Protein AF-W2LGU7-F1 (afdb_monomer_lite)

pLDDT: mean 90.45, std 9.2, range [44.78, 97.31]

Sequence (101 aa):
MDKLLQLVDFYRPAPSYKAVAIDATYGHAVFYTPPYHPTFQSIGLIWGTVKNRIAMAPAKNGKDVAAKVVEELEECSEDWMKVYRHVQERRTRWLGHRSLE

Foldseek 3Di:
DDPVVVVCVVPPPDDDDPVQVVCVVVVHHDDDDDPPPCLLPLVSVLVVQLVVVCVVVPAPDPVRVVVSSVVSSVVCVVVSVVSNVVSVVVVVVVVVVVVVD

Radius of gyration: 19.48 Å; chains: 1; bounding box: 50×31×40 Å

InterPro domains:
  IPR036397 Ribonuclease H superfamily [G3DSA:3.30.420.10] (13-98)

Secondary structure (DSSP, 8-state):
--HHHHHHHHHPPPP--HHHHHHHHTT----PPPTT-GGG-HHHHHHHHHHHHHHHS--SSHHHHHHHHHHHHHHTTTHHHHHHHHHHHHHHHHHHHHTT-

Organism: Phytophthora nicotianae (NCBI:txid4792)

Structure (mmCIF, N/CA/C/O backbone):
data_AF-W2LGU7-F1
#
_entry.id   AF-W2LGU7-F1
#
loop_
_atom_site.group_PDB
_atom_site.id
_atom_site.type_symbol
_atom_site.label_atom_id
_atom_site.label_alt_id
_atom_site.label_comp_id
_atom_site.label_asym_id
_atom_site.label_entity_id
_atom_site.label_seq_id
_atom_site.pdbx_PDB_ins_code
_atom_site.Cartn_x
_atom_site.Cartn_y
_atom_site.Cartn_z
_atom_site.occupancy
_atom_site.B_iso_or_equiv
_atom_site.auth_seq_id
_atom_site.auth_comp_id
_atom_site.auth_asym_id
_atom_site.auth_atom_id
_atom_site.pdbx_PDB_model_num
ATOM 1 N N . MET A 1 1 ? 34.808 0.264 -10.113 1.00 59.59 1 MET A N 1
ATOM 2 C CA . MET A 1 1 ? 33.803 -0.819 -10.168 1.00 59.59 1 MET A CA 1
ATOM 3 C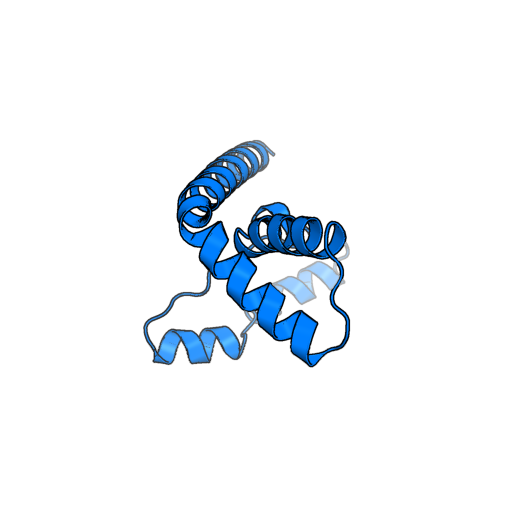 C . MET A 1 1 ? 34.540 -2.131 -10.407 1.00 59.59 1 MET A C 1
ATOM 5 O O . MET A 1 1 ? 35.318 -2.184 -11.352 1.00 59.59 1 MET A O 1
ATOM 9 N N . ASP A 1 2 ? 34.372 -3.130 -9.540 1.00 86.31 2 ASP A N 1
ATOM 10 C CA . ASP A 1 2 ? 35.069 -4.428 -9.610 1.00 86.31 2 ASP A CA 1
ATOM 11 C C . ASP A 1 2 ? 34.817 -5.133 -10.962 1.00 86.31 2 ASP A C 1
ATOM 13 O O . ASP A 1 2 ? 33.695 -5.129 -11.474 1.00 86.31 2 ASP A O 1
ATOM 17 N N . LYS A 1 3 ? 35.860 -5.719 -11.560 1.00 91.50 3 LYS A N 1
ATOM 18 C CA . LYS A 1 3 ? 35.802 -6.422 -12.853 1.00 91.50 3 LYS A CA 1
ATOM 19 C C . LYS A 1 3 ? 34.881 -7.647 -12.787 1.00 91.50 3 LYS A C 1
ATOM 21 O O . LYS A 1 3 ? 34.240 -7.983 -13.781 1.00 91.50 3 LYS A O 1
ATOM 26 N N . LEU A 1 4 ? 34.764 -8.266 -11.610 1.00 91.06 4 LEU A N 1
ATOM 27 C CA . LEU A 1 4 ? 33.836 -9.367 -11.361 1.00 91.06 4 LEU A CA 1
ATOM 28 C C . LEU A 1 4 ? 32.374 -8.906 -11.433 1.00 91.06 4 LEU A C 1
ATOM 30 O O . LEU A 1 4 ? 31.565 -9.561 -12.083 1.00 91.06 4 LEU A O 1
ATOM 34 N N . LEU A 1 5 ? 32.038 -7.760 -10.828 1.00 90.94 5 LEU A N 1
ATOM 35 C CA . LEU A 1 5 ? 30.671 -7.221 -10.851 1.00 90.94 5 LEU A CA 1
ATOM 36 C C . LEU A 1 5 ? 30.207 -6.886 -12.272 1.00 90.94 5 LEU A C 1
ATOM 38 O O . LEU A 1 5 ? 29.064 -7.164 -12.616 1.00 90.94 5 LEU A O 1
ATOM 42 N N . GLN A 1 6 ? 31.100 -6.359 -13.113 1.00 92.38 6 GLN A N 1
ATOM 43 C CA . GLN A 1 6 ? 30.787 -6.060 -14.515 1.00 92.38 6 GLN A CA 1
ATOM 44 C C . GLN A 1 6 ? 30.472 -7.327 -15.320 1.00 92.38 6 GLN A C 1
ATOM 46 O O . GLN A 1 6 ? 29.521 -7.342 -16.095 1.00 92.38 6 GLN A O 1
ATOM 51 N N . LEU A 1 7 ? 31.242 -8.402 -15.116 1.00 93.44 7 LEU A N 1
ATOM 52 C CA . LEU A 1 7 ? 30.975 -9.693 -15.755 1.00 93.44 7 LEU A CA 1
ATOM 53 C C . LEU A 1 7 ? 29.661 -10.300 -15.256 1.00 93.44 7 LEU A C 1
ATOM 55 O O . LEU A 1 7 ? 28.873 -10.792 -16.059 1.00 93.44 7 LEU A O 1
ATOM 59 N N . VAL A 1 8 ? 29.402 -10.236 -13.947 1.00 92.06 8 VAL A N 1
ATOM 60 C CA . VAL A 1 8 ? 28.140 -10.711 -13.370 1.00 92.06 8 VAL A CA 1
ATOM 61 C C . VAL A 1 8 ? 26.958 -9.956 -13.967 1.00 92.06 8 VAL A C 1
ATOM 63 O O . VAL A 1 8 ? 26.011 -10.603 -14.394 1.00 92.06 8 VAL A O 1
ATOM 66 N N . ASP A 1 9 ? 26.999 -8.625 -14.034 1.00 88.94 9 ASP A N 1
ATOM 67 C CA . ASP A 1 9 ? 25.907 -7.841 -14.620 1.00 88.94 9 ASP A CA 1
ATOM 68 C C . ASP A 1 9 ? 25.737 -8.110 -16.123 1.00 88.94 9 ASP A C 1
ATOM 70 O O . ASP A 1 9 ? 24.604 -8.169 -16.592 1.00 88.94 9 ASP A O 1
ATOM 74 N N . PHE A 1 10 ? 26.827 -8.338 -16.867 1.00 91.44 10 PHE A N 1
ATOM 75 C CA . PHE A 1 10 ? 26.767 -8.652 -18.299 1.00 91.44 10 PHE A CA 1
ATOM 76 C C . PHE A 1 10 ? 26.109 -10.009 -18.588 1.00 91.44 10 PHE A C 1
ATOM 78 O O . PHE A 1 10 ? 25.315 -10.128 -19.517 1.00 91.44 10 PHE A O 1
ATOM 85 N N . TYR A 1 11 ? 26.433 -11.038 -17.799 1.00 93.88 11 TYR A N 1
ATOM 86 C CA . TYR A 1 11 ? 25.896 -12.391 -17.990 1.00 93.88 11 TYR A CA 1
ATOM 87 C C . TYR A 1 11 ? 24.605 -12.659 -17.210 1.00 93.88 11 TYR A C 1
ATOM 89 O O . TYR A 1 11 ? 23.977 -13.701 -17.410 1.00 93.88 11 TYR A O 1
ATOM 97 N N . ARG A 1 12 ? 24.195 -11.757 -16.310 1.00 91.06 12 ARG A N 1
ATOM 98 C CA . ARG A 1 12 ? 22.968 -11.919 -15.532 1.00 91.06 12 ARG A CA 1
ATOM 99 C C . ARG A 1 12 ? 21.763 -11.874 -16.482 1.00 91.06 12 ARG A C 1
ATOM 101 O O . ARG A 1 12 ? 21.555 -10.861 -17.147 1.00 91.06 12 ARG A O 1
ATOM 108 N N . PRO A 1 13 ? 20.923 -12.924 -16.521 1.00 90.50 13 PRO A N 1
ATOM 109 C CA . PRO A 1 13 ? 19.684 -12.872 -17.282 1.00 90.50 13 PRO A CA 1
ATOM 110 C C . PRO A 1 13 ? 18.754 -11.803 -16.705 1.00 90.50 13 PRO A C 1
ATOM 112 O O . PRO A 1 13 ? 18.785 -11.519 -15.504 1.00 90.50 13 PRO A O 1
ATOM 115 N N . ALA A 1 14 ? 17.888 -11.239 -17.549 1.00 85.69 14 ALA A N 1
ATOM 116 C CA . ALA A 1 14 ? 16.864 -10.318 -17.075 1.00 85.69 14 ALA A CA 1
ATOM 117 C C . ALA A 1 14 ? 16.053 -10.979 -15.941 1.00 85.69 14 ALA A C 1
ATOM 119 O O . ALA A 1 14 ? 15.681 -12.154 -16.055 1.00 85.69 14 ALA A O 1
ATOM 120 N N . PRO A 1 15 ? 15.798 -10.265 -14.832 1.00 86.12 15 PRO A N 1
ATOM 121 C CA . PRO A 1 15 ? 15.073 -10.841 -13.713 1.00 86.12 15 PRO A CA 1
ATOM 122 C C . PRO A 1 15 ? 13.666 -11.251 -14.159 1.00 86.12 15 PRO A C 1
ATOM 124 O O . PRO A 1 15 ? 12.951 -10.477 -14.795 1.00 86.12 15 PRO A O 1
ATOM 127 N N . SER A 1 16 ? 13.268 -12.474 -13.810 1.00 88.31 16 SER A N 1
ATOM 128 C CA . SER A 1 16 ? 11.916 -12.982 -14.042 1.00 88.31 16 SER A CA 1
ATOM 129 C C . SER A 1 16 ? 11.205 -13.176 -12.706 1.00 88.31 16 SER A C 1
ATOM 131 O O . SER A 1 16 ? 11.716 -13.823 -11.792 1.00 88.31 16 SER A O 1
ATOM 133 N N . TYR A 1 17 ? 10.013 -12.593 -12.580 1.00 90.62 17 TYR A N 1
ATOM 134 C CA . TYR A 1 17 ? 9.206 -12.678 -11.366 1.00 90.62 17 TYR A CA 1
ATOM 135 C C . TYR A 1 17 ? 7.90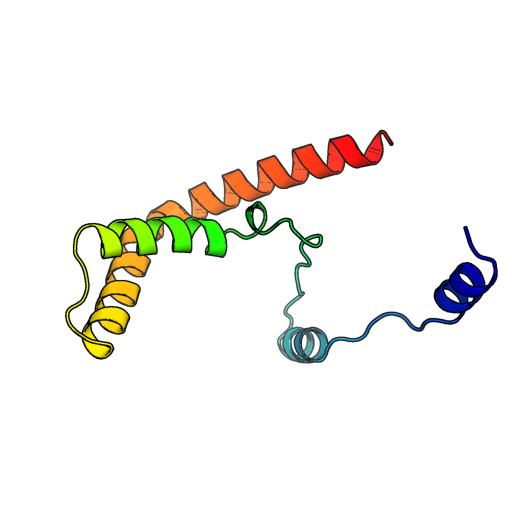5 -13.413 -11.666 1.00 90.62 17 TYR A C 1
ATOM 137 O O . TYR A 1 17 ? 7.163 -13.035 -12.571 1.00 90.62 17 TYR A O 1
ATOM 145 N N . LYS A 1 18 ? 7.595 -14.443 -10.870 1.00 93.69 18 LYS A N 1
ATOM 146 C CA . LYS A 1 18 ? 6.373 -15.245 -11.047 1.00 93.69 18 LYS A CA 1
ATOM 147 C C . LYS A 1 18 ? 5.097 -14.404 -10.994 1.00 93.69 18 LYS A C 1
ATOM 149 O O . LYS A 1 18 ? 4.202 -14.646 -11.790 1.00 93.69 18 LYS A O 1
ATOM 154 N N . ALA A 1 19 ? 5.037 -13.409 -10.107 1.00 91.31 19 ALA A N 1
ATOM 155 C CA . ALA A 1 19 ? 3.889 -12.506 -10.008 1.00 91.31 19 ALA A CA 1
ATOM 156 C C . ALA A 1 19 ? 3.618 -11.778 -11.334 1.00 91.31 19 ALA A C 1
ATOM 158 O O . ALA A 1 19 ? 2.486 -11.730 -11.785 1.00 91.31 19 ALA A O 1
ATOM 159 N N . VAL A 1 20 ? 4.672 -11.323 -12.018 1.00 93.94 20 VAL A N 1
ATOM 160 C CA . VAL A 1 20 ? 4.564 -10.625 -13.309 1.00 93.94 20 VAL A CA 1
ATOM 161 C C . VAL A 1 20 ? 4.081 -11.566 -14.403 1.00 93.94 20 VAL A C 1
ATOM 163 O O . VAL A 1 20 ? 3.251 -11.182 -15.218 1.00 93.94 20 VAL A O 1
ATOM 166 N N . ALA A 1 21 ? 4.577 -12.807 -14.409 1.00 94.19 21 ALA A N 1
ATOM 167 C CA . ALA A 1 21 ? 4.112 -13.819 -15.348 1.00 94.19 21 ALA A CA 1
ATOM 168 C C . ALA A 1 21 ? 2.622 -14.136 -15.138 1.00 94.19 21 ALA A C 1
ATOM 170 O O . ALA A 1 21 ? 1.886 -14.229 -16.112 1.00 94.19 21 ALA A O 1
ATOM 171 N N . ILE A 1 22 ? 2.179 -14.257 -13.881 1.00 95.69 22 ILE A N 1
ATOM 172 C CA . ILE A 1 22 ? 0.772 -14.486 -13.528 1.00 95.69 22 ILE A CA 1
ATOM 173 C C . ILE A 1 22 ? -0.089 -13.290 -13.942 1.00 95.69 22 ILE A C 1
ATOM 175 O O . ILE A 1 22 ? -1.061 -13.487 -14.663 1.00 95.69 22 ILE A O 1
ATOM 179 N N . ASP A 1 23 ? 0.279 -12.065 -13.566 1.00 95.00 23 ASP A N 1
ATOM 180 C CA . ASP A 1 23 ? -0.481 -10.854 -13.906 1.00 95.00 23 ASP A CA 1
ATOM 181 C C . ASP A 1 23 ? -0.630 -10.690 -15.425 1.00 95.00 23 ASP A C 1
ATOM 183 O O . ASP A 1 23 ? -1.718 -10.383 -15.920 1.00 95.00 23 ASP A O 1
ATOM 187 N N . ALA A 1 24 ? 0.423 -11.008 -16.184 1.00 95.25 24 ALA A N 1
ATOM 188 C CA . ALA A 1 24 ? 0.382 -10.998 -17.642 1.00 95.25 24 ALA A CA 1
ATOM 189 C C . ALA A 1 24 ? -0.640 -11.994 -18.225 1.00 95.25 24 ALA A C 1
ATOM 191 O O . ALA A 1 24 ? -1.256 -11.684 -19.244 1.00 95.25 24 ALA A O 1
ATOM 192 N N . THR A 1 25 ? -0.885 -13.148 -17.582 1.00 97.31 25 THR A N 1
ATOM 193 C CA . THR A 1 25 ? -1.928 -14.097 -18.038 1.00 97.31 25 THR A CA 1
ATOM 194 C C . THR A 1 25 ? -3.344 -13.526 -17.947 1.00 97.31 25 THR A C 1
ATOM 196 O O . THR A 1 25 ? -4.219 -13.963 -18.691 1.00 97.31 25 THR A O 1
ATOM 199 N N . TYR A 1 26 ? -3.556 -12.517 -17.098 1.00 96.75 26 TYR A N 1
ATOM 200 C CA . TYR A 1 26 ? -4.824 -11.798 -16.952 1.00 96.75 26 TYR A CA 1
ATOM 201 C C . TYR A 1 26 ? -4.842 -10.458 -17.709 1.00 96.75 26 TYR A C 1
ATOM 203 O O . TYR A 1 26 ? -5.777 -9.676 -17.558 1.00 96.75 26 TYR A O 1
ATOM 211 N N . GLY A 1 27 ? -3.825 -10.167 -18.530 1.00 96.31 27 GLY A N 1
ATOM 212 C CA . GLY A 1 27 ? -3.727 -8.905 -19.270 1.00 96.31 27 GLY A CA 1
ATOM 213 C C . GLY A 1 27 ? -3.324 -7.704 -18.407 1.00 96.31 27 GLY A C 1
ATOM 214 O O . GLY A 1 27 ? -3.521 -6.559 -18.816 1.00 96.31 27 GLY A O 1
ATOM 215 N N . HIS A 1 28 ? -2.761 -7.939 -17.220 1.00 95.94 28 HIS A N 1
ATOM 216 C CA . HIS A 1 28 ? -2.263 -6.887 -16.342 1.00 95.94 28 HIS A CA 1
ATOM 217 C C . HIS A 1 28 ? -0.762 -6.652 -16.537 1.00 95.94 28 HIS A C 1
ATOM 219 O O . HIS A 1 28 ? 0.017 -7.573 -16.781 1.00 95.94 28 HIS A O 1
ATOM 225 N N . ALA A 1 29 ? -0.351 -5.391 -16.397 1.00 92.25 29 ALA A N 1
ATOM 226 C CA . ALA A 1 29 ? 1.051 -4.998 -16.362 1.00 92.25 29 ALA A CA 1
ATOM 227 C C . ALA A 1 29 ? 1.460 -4.650 -14.926 1.00 92.25 29 ALA A C 1
ATOM 229 O O . ALA A 1 29 ? 0.754 -3.916 -14.232 1.00 92.25 29 ALA A O 1
ATOM 230 N N . VAL A 1 30 ? 2.6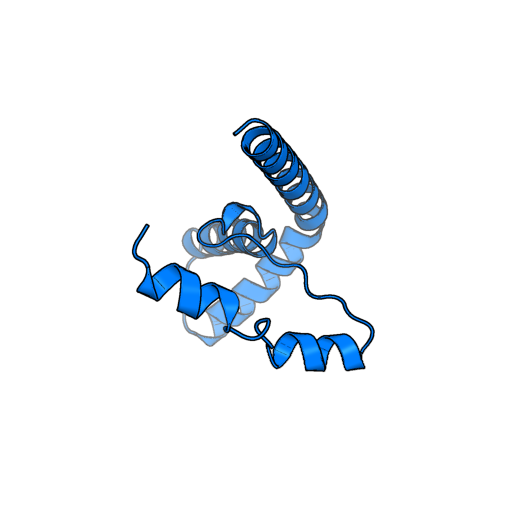27 -5.134 -14.497 1.00 88.50 30 VAL A N 1
ATOM 231 C CA . VAL A 1 30 ? 3.170 -4.822 -13.171 1.00 88.50 30 VAL A CA 1
ATOM 232 C C . VAL A 1 30 ? 3.891 -3.484 -13.199 1.00 88.50 30 VAL A C 1
ATOM 234 O O . VAL A 1 30 ? 4.841 -3.279 -13.956 1.00 88.50 30 VAL A O 1
ATOM 237 N N . PHE A 1 31 ? 3.462 -2.580 -12.323 1.00 84.62 31 PHE A N 1
ATOM 238 C CA . PHE A 1 31 ? 4.121 -1.300 -12.121 1.00 84.62 31 PHE A CA 1
ATOM 239 C C . PHE A 1 31 ? 5.201 -1.414 -11.038 1.00 84.62 31 PHE A C 1
ATOM 241 O O . PHE A 1 31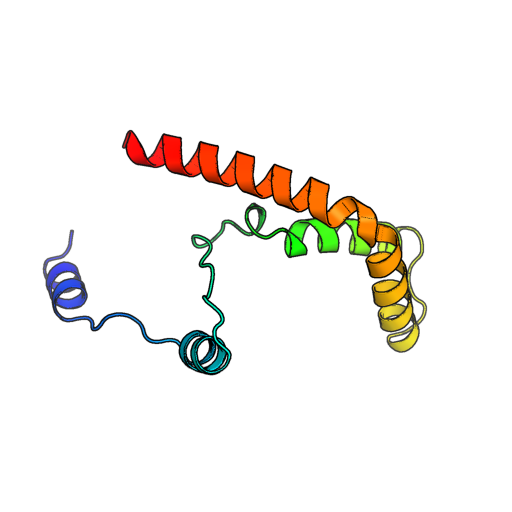 ? 4.897 -1.555 -9.852 1.00 84.62 31 PHE A O 1
ATOM 248 N N . TYR A 1 32 ? 6.473 -1.326 -11.432 1.00 83.12 32 TYR A N 1
ATOM 249 C CA . TYR A 1 32 ? 7.590 -1.374 -10.488 1.00 83.12 32 TYR A CA 1
ATOM 250 C C . TYR A 1 32 ? 7.847 -0.011 -9.846 1.00 83.12 32 TYR A C 1
ATOM 252 O O . TYR A 1 32 ? 7.982 1.006 -10.526 1.00 83.12 32 TYR A O 1
ATOM 260 N N . THR A 1 33 ? 7.999 -0.002 -8.523 1.00 81.38 33 THR A N 1
ATOM 261 C CA . THR A 1 33 ? 8.532 1.149 -7.790 1.00 81.38 33 THR A CA 1
ATOM 262 C C . THR A 1 33 ? 10.017 0.950 -7.495 1.00 81.38 33 THR A C 1
ATOM 264 O O . THR A 1 33 ? 10.413 -0.168 -7.160 1.00 81.38 33 THR A O 1
ATOM 267 N N . PRO A 1 34 ? 10.845 2.006 -7.565 1.00 83.25 34 PRO A N 1
ATOM 2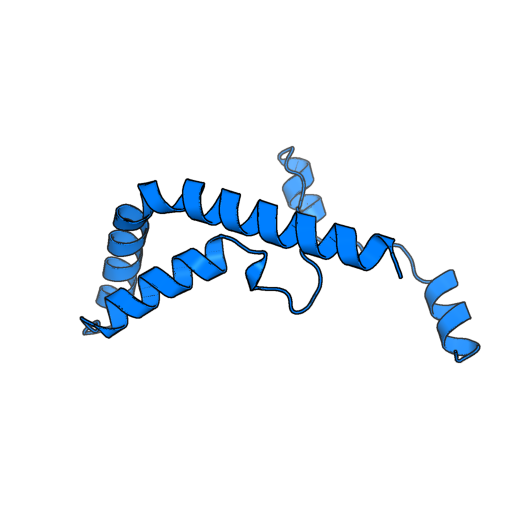68 C CA . PRO A 1 34 ? 12.249 1.913 -7.185 1.00 83.25 34 PRO A CA 1
ATOM 269 C C . PRO A 1 34 ? 12.398 1.465 -5.717 1.00 83.25 34 PRO A C 1
ATOM 271 O O . PRO A 1 34 ? 11.531 1.765 -4.886 1.00 83.25 34 PRO A O 1
ATOM 274 N N . PRO A 1 35 ? 13.482 0.741 -5.384 1.00 82.50 35 PRO A N 1
ATOM 275 C CA . PRO A 1 35 ? 13.700 0.218 -4.038 1.00 82.50 35 PRO A CA 1
ATOM 276 C C . PRO A 1 35 ? 13.773 1.356 -3.013 1.00 82.50 35 PRO A C 1
ATOM 278 O O . PRO A 1 35 ? 14.265 2.437 -3.319 1.00 82.50 35 PRO A O 1
ATOM 281 N N . TYR A 1 36 ? 13.280 1.110 -1.795 1.00 83.62 36 TYR A N 1
ATOM 282 C CA . TYR A 1 36 ? 13.263 2.074 -0.680 1.00 83.62 36 TYR A CA 1
ATOM 283 C C . TYR A 1 36 ? 12.457 3.364 -0.915 1.00 83.62 36 TYR A C 1
ATOM 285 O O . TYR A 1 36 ? 12.592 4.324 -0.159 1.00 83.62 36 TYR A O 1
ATOM 293 N N . HIS A 1 37 ? 11.542 3.371 -1.890 1.00 85.62 37 HIS A N 1
ATOM 294 C CA . HIS A 1 37 ? 10.588 4.466 -2.094 1.00 85.62 37 HIS A CA 1
ATOM 295 C C . HIS A 1 37 ? 9.129 4.034 -1.849 1.00 85.62 37 HIS A C 1
ATOM 297 O O . HIS A 1 37 ? 8.296 4.128 -2.754 1.00 85.62 37 HIS A O 1
ATOM 303 N N . PRO A 1 38 ? 8.764 3.598 -0.623 1.00 81.62 38 PRO A N 1
ATOM 304 C CA . PRO A 1 38 ? 7.385 3.214 -0.302 1.00 81.62 38 PRO A CA 1
ATOM 305 C C . PRO A 1 38 ? 6.405 4.391 -0.434 1.00 81.62 38 PRO A C 1
ATOM 307 O O . PRO A 1 38 ? 5.214 4.193 -0.642 1.00 81.62 38 PRO A O 1
ATOM 310 N N . THR A 1 39 ? 6.907 5.628 -0.392 1.00 84.44 39 THR A N 1
ATOM 311 C CA . THR A 1 39 ? 6.135 6.853 -0.643 1.00 84.44 39 THR A CA 1
ATOM 312 C C . THR A 1 39 ? 5.637 6.978 -2.085 1.00 84.44 39 THR A C 1
ATOM 314 O O . THR A 1 39 ? 4.803 7.838 -2.354 1.00 84.44 39 THR A O 1
ATOM 317 N N . PHE A 1 40 ? 6.108 6.131 -3.010 1.00 90.50 40 PHE A N 1
ATOM 318 C CA . PHE A 1 40 ? 5.575 6.026 -4.371 1.00 90.50 40 PHE A CA 1
ATOM 319 C C . PHE A 1 40 ? 4.465 4.977 -4.516 1.00 90.50 40 PHE A C 1
ATOM 321 O O . PHE A 1 40 ? 3.992 4.736 -5.626 1.00 90.50 40 PHE A O 1
ATOM 328 N N . GLN A 1 41 ? 4.032 4.357 -3.418 1.00 90.44 41 GLN A N 1
ATOM 329 C CA . GLN A 1 41 ? 2.929 3.405 -3.405 1.00 90.44 41 GLN A CA 1
ATOM 330 C C . GLN A 1 41 ? 1.725 4.036 -2.708 1.00 90.44 41 GLN A C 1
ATOM 332 O O . GLN A 1 41 ? 1.764 4.331 -1.514 1.00 90.44 41 GLN A O 1
ATOM 337 N N . SER A 1 42 ? 0.632 4.224 -3.453 1.00 93.12 42 SER A N 1
ATOM 338 C CA . SER A 1 42 ? -0.577 4.891 -2.937 1.00 93.12 42 SER A CA 1
ATOM 339 C C . SER A 1 42 ? -1.187 4.137 -1.750 1.00 93.12 42 SER A C 1
ATOM 341 O O . SER A 1 42 ? -1.558 4.755 -0.755 1.00 93.12 42 SER A O 1
ATOM 343 N N . ILE A 1 43 ? -1.179 2.798 -1.804 1.00 92.31 43 ILE A N 1
ATOM 344 C CA . ILE A 1 43 ? -1.625 1.933 -0.702 1.00 92.31 43 ILE A CA 1
ATOM 345 C C . ILE A 1 43 ? -0.863 2.207 0.601 1.00 92.31 43 ILE A C 1
ATOM 347 O O . ILE A 1 43 ? -1.464 2.182 1.667 1.00 92.31 43 ILE A O 1
ATOM 351 N N . GLY A 1 44 ? 0.433 2.531 0.543 1.00 92.44 44 GLY A N 1
ATOM 352 C CA . GLY A 1 44 ? 1.225 2.822 1.740 1.00 92.44 44 GLY A CA 1
ATOM 353 C C . GLY A 1 44 ? 0.759 4.085 2.468 1.00 92.44 44 GLY A C 1
ATOM 354 O O . GLY A 1 44 ? 0.776 4.128 3.698 1.00 92.44 44 GLY A O 1
ATOM 355 N N . LEU A 1 45 ? 0.301 5.093 1.718 1.00 93.81 45 LEU A N 1
ATOM 356 C CA . LEU A 1 45 ? -0.236 6.335 2.275 1.00 93.81 45 LEU A CA 1
ATOM 357 C C . LEU A 1 45 ? -1.651 6.141 2.832 1.00 93.81 45 LEU A C 1
ATOM 359 O O . LEU A 1 45 ? -1.900 6.549 3.963 1.00 93.81 45 LEU A O 1
ATOM 363 N N . ILE A 1 46 ? -2.532 5.450 2.098 1.00 95.81 46 ILE A N 1
ATOM 364 C CA . ILE A 1 46 ? -3.868 5.079 2.600 1.00 95.81 46 ILE A CA 1
ATOM 365 C C . ILE A 1 46 ? -3.746 4.252 3.883 1.00 95.81 46 ILE A C 1
ATOM 367 O O . ILE A 1 46 ? -4.400 4.540 4.882 1.00 95.81 46 ILE A O 1
ATOM 371 N N . TRP A 1 47 ? -2.832 3.280 3.906 1.00 95.81 47 TRP A N 1
ATOM 372 C CA . TRP A 1 47 ? -2.565 2.473 5.094 1.00 95.81 47 TRP A CA 1
ATOM 373 C C . TRP A 1 47 ? -2.046 3.301 6.274 1.00 95.81 47 TRP A C 1
ATOM 375 O O . TRP A 1 47 ? -2.332 2.986 7.429 1.00 95.81 47 TRP A O 1
ATOM 385 N N . GLY A 1 48 ? -1.288 4.368 6.008 1.00 94.69 48 GLY A N 1
ATOM 386 C CA . GLY A 1 48 ? -0.907 5.350 7.022 1.00 94.69 48 GLY A CA 1
ATOM 387 C C . GLY A 1 48 ? -2.125 6.001 7.678 1.00 94.69 48 GLY A C 1
ATOM 388 O O . GLY A 1 48 ? -2.211 6.025 8.904 1.00 94.69 48 GLY A O 1
ATOM 389 N N . THR A 1 49 ? -3.088 6.455 6.874 1.00 95.00 49 THR A N 1
ATOM 390 C CA . THR A 1 49 ? -4.347 7.043 7.357 1.00 95.00 49 THR A CA 1
ATOM 391 C C . THR A 1 49 ? -5.160 6.050 8.183 1.00 95.00 49 THR A C 1
ATOM 393 O O . THR A 1 49 ? -5.480 6.346 9.334 1.00 95.00 49 THR A O 1
ATOM 396 N N . VAL A 1 50 ? -5.420 4.854 7.644 1.00 96.56 50 VAL A N 1
ATOM 397 C CA . VAL A 1 50 ? -6.197 3.799 8.320 1.00 96.56 50 VAL A CA 1
ATOM 398 C C . VAL A 1 50 ? -5.591 3.458 9.682 1.00 96.56 50 VAL A C 1
ATOM 400 O O . VAL A 1 50 ? -6.279 3.483 10.700 1.00 96.56 50 VAL A O 1
ATOM 403 N N . LYS A 1 51 ? -4.275 3.213 9.742 1.00 95.88 51 LYS A N 1
ATOM 404 C CA . LYS A 1 51 ? -3.597 2.904 11.010 1.00 95.88 51 LYS A CA 1
ATOM 405 C C . LYS A 1 51 ? -3.695 4.037 12.023 1.00 95.88 51 LYS A C 1
ATOM 407 O O . LYS A 1 51 ? -3.876 3.758 13.203 1.00 95.88 51 LYS A O 1
ATOM 412 N N . ASN A 1 52 ? -3.569 5.288 11.584 1.00 96.56 52 ASN A N 1
ATOM 413 C CA . ASN A 1 52 ? -3.676 6.433 12.484 1.00 96.56 52 ASN A CA 1
ATOM 414 C C . ASN A 1 52 ? -5.083 6.529 13.087 1.00 96.56 52 ASN A C 1
ATOM 416 O O . ASN A 1 52 ? -5.205 6.746 14.288 1.00 96.56 52 ASN A O 1
ATOM 420 N N . ARG A 1 53 ? -6.138 6.301 12.295 1.00 96.00 53 ARG A N 1
ATOM 421 C CA . ARG A 1 53 ? -7.524 6.302 12.789 1.00 96.00 53 ARG A CA 1
ATOM 422 C C . ARG A 1 53 ? -7.794 5.143 13.756 1.00 96.00 53 ARG A C 1
ATOM 424 O O . ARG A 1 53 ? -8.300 5.372 14.852 1.00 96.00 53 ARG A O 1
ATOM 431 N N . ILE A 1 54 ? -7.323 3.933 13.442 1.00 96.12 54 ILE A N 1
ATOM 432 C CA . ILE A 1 54 ? -7.405 2.789 14.368 1.00 96.12 54 ILE A CA 1
ATOM 433 C C . ILE A 1 54 ? -6.602 3.048 15.651 1.00 96.12 54 ILE A C 1
ATOM 435 O O . ILE A 1 54 ? -7.030 2.646 16.726 1.00 96.12 54 ILE A O 1
ATOM 439 N N . ALA A 1 55 ? -5.459 3.734 15.587 1.00 96.25 55 ALA A N 1
ATOM 440 C CA . ALA A 1 55 ? -4.692 4.081 16.784 1.00 96.25 55 ALA A CA 1
ATOM 441 C C . ALA A 1 55 ? -5.440 5.066 17.704 1.00 96.25 55 ALA A C 1
ATOM 443 O O . ALA A 1 55 ? -5.293 4.978 18.921 1.00 96.25 55 ALA A O 1
ATOM 444 N N . MET A 1 56 ? -6.265 5.960 17.143 1.00 96.50 56 MET A N 1
ATOM 445 C CA . MET A 1 56 ? -7.124 6.870 17.915 1.00 96.50 56 MET A CA 1
ATOM 446 C C . MET A 1 56 ? -8.276 6.138 18.612 1.00 96.50 56 MET A C 1
ATOM 448 O O . MET A 1 56 ? -8.679 6.526 19.707 1.00 96.50 56 MET A O 1
ATOM 452 N N . ALA A 1 57 ? -8.782 5.063 18.005 1.00 94.81 57 ALA A N 1
ATOM 453 C CA . ALA A 1 57 ? -9.795 4.192 18.590 1.00 94.81 57 ALA A CA 1
ATOM 454 C C . ALA A 1 57 ? -9.359 2.718 18.487 1.00 94.81 57 ALA A C 1
ATOM 456 O O . ALA A 1 57 ? -9.843 1.999 17.604 1.00 94.81 57 ALA A O 1
ATOM 457 N N . PRO A 1 58 ? -8.466 2.241 19.380 1.00 96.06 58 PRO A N 1
ATOM 458 C CA . PRO A 1 58 ? -7.859 0.916 19.271 1.00 96.06 58 PRO A CA 1
ATOM 459 C C . PRO A 1 58 ? -8.868 -0.229 19.201 1.00 96.06 58 PRO A C 1
ATOM 461 O O . PRO A 1 58 ? -9.966 -0.177 19.763 1.00 96.06 58 PRO A O 1
ATOM 464 N N . ALA A 1 59 ? -8.506 -1.286 18.480 1.00 95.25 59 ALA A N 1
ATOM 465 C CA . ALA A 1 59 ? -9.297 -2.506 18.414 1.00 95.25 59 ALA A CA 1
ATOM 466 C C . ALA A 1 59 ? -9.154 -3.348 19.692 1.00 95.25 59 ALA A C 1
ATOM 468 O O . ALA A 1 59 ? -8.116 -3.343 20.351 1.00 95.25 59 ALA A O 1
ATOM 469 N N . LYS A 1 60 ? -10.193 -4.116 20.017 1.00 95.44 60 LYS A N 1
ATOM 470 C CA . LYS A 1 60 ? -10.268 -4.950 21.225 1.00 95.44 60 LYS A CA 1
ATOM 471 C C . LYS A 1 60 ? -9.645 -6.334 21.041 1.00 95.44 60 LYS A C 1
ATOM 473 O O . LYS A 1 60 ? -9.241 -6.961 22.014 1.00 95.44 60 LYS A O 1
ATOM 478 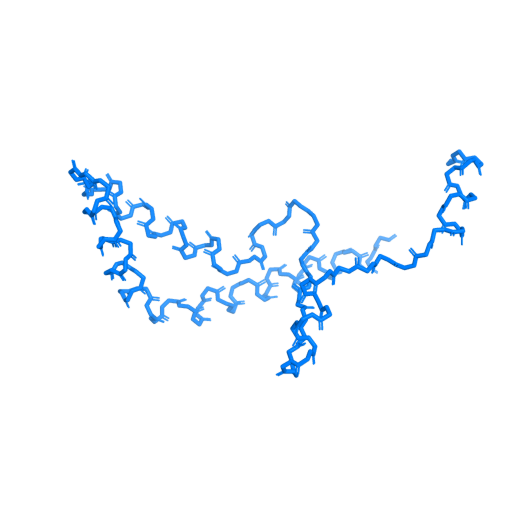N N . ASN A 1 61 ? -9.631 -6.849 19.813 1.00 95.56 61 ASN A N 1
ATOM 479 C CA . ASN A 1 61 ? -9.114 -8.172 19.458 1.00 95.56 61 ASN A CA 1
ATOM 480 C C . ASN A 1 61 ? -8.865 -8.267 17.942 1.00 95.56 61 ASN A C 1
ATOM 482 O O . ASN A 1 61 ? -9.215 -7.360 17.193 1.00 95.56 61 ASN A O 1
ATOM 486 N N . GLY A 1 62 ? -8.293 -9.381 17.475 1.00 92.25 62 GLY A N 1
ATOM 487 C CA . GLY A 1 62 ? -7.955 -9.558 16.056 1.00 92.25 62 GLY A CA 1
ATOM 488 C C . GLY A 1 62 ? -9.148 -9.495 15.092 1.00 92.25 62 GLY A C 1
ATOM 489 O O . GLY A 1 62 ? -9.008 -8.968 13.992 1.00 92.25 62 GLY A O 1
ATOM 490 N N . LYS A 1 63 ? -10.335 -9.966 15.500 1.00 94.81 63 LYS A N 1
ATOM 491 C CA . LYS A 1 63 ? -11.551 -9.865 14.674 1.00 94.81 63 LYS A CA 1
ATOM 492 C C . LYS A 1 63 ? -12.001 -8.409 14.538 1.00 94.81 63 LYS A C 1
ATOM 494 O O . LYS A 1 63 ? -12.365 -7.981 13.448 1.00 94.81 63 LYS A O 1
ATOM 499 N N . ASP A 1 64 ? -11.932 -7.660 15.634 1.00 96.62 64 ASP A N 1
ATOM 500 C CA . ASP A 1 64 ? -12.233 -6.229 15.666 1.00 96.62 64 ASP A CA 1
ATOM 501 C C . ASP A 1 64 ? -11.231 -5.421 14.822 1.00 96.62 64 ASP A C 1
ATOM 503 O O . ASP A 1 64 ? -11.634 -4.527 14.090 1.00 96.62 64 ASP A O 1
ATOM 507 N N . VAL A 1 65 ? -9.940 -5.789 14.823 1.00 96.06 65 VAL A N 1
ATOM 508 C CA . VAL A 1 65 ? -8.935 -5.167 13.934 1.00 96.06 65 VAL A CA 1
ATOM 509 C C . VAL A 1 65 ? -9.338 -5.317 12.468 1.00 96.06 65 VAL A C 1
ATOM 511 O O . VAL A 1 65 ? -9.321 -4.335 11.734 1.00 96.06 65 VAL A O 1
ATOM 514 N N . ALA A 1 66 ? -9.699 -6.528 12.036 1.00 96.50 66 ALA A N 1
ATOM 515 C CA . ALA A 1 66 ? -10.075 -6.775 10.646 1.00 96.50 66 ALA A CA 1
ATOM 516 C C . ALA A 1 66 ? -11.325 -5.977 10.239 1.00 96.50 66 ALA A C 1
ATOM 518 O O . ALA A 1 66 ? -11.338 -5.389 9.162 1.00 96.50 66 ALA A O 1
ATOM 519 N N . ALA A 1 67 ? -12.335 -5.913 11.114 1.00 96.88 67 ALA A N 1
ATOM 520 C CA . ALA A 1 67 ? -13.546 -5.131 10.873 1.00 96.88 67 ALA A CA 1
ATOM 521 C C . ALA A 1 67 ? -13.235 -3.633 10.724 1.00 96.88 67 ALA A C 1
ATOM 523 O O . ALA A 1 67 ? -13.612 -3.035 9.721 1.00 96.88 67 ALA A O 1
ATOM 524 N N . LYS A 1 68 ? -12.460 -3.060 11.655 1.00 97.31 68 LYS A N 1
ATOM 525 C CA . LYS A 1 68 ? -12.059 -1.647 11.592 1.00 97.31 68 LYS A CA 1
ATOM 526 C C . LYS A 1 68 ? -11.220 -1.325 10.363 1.00 97.31 68 LYS A C 1
ATOM 528 O O . LYS A 1 68 ? -11.354 -0.254 9.795 1.00 97.31 68 LYS A O 1
ATOM 533 N N . VAL A 1 69 ? -10.348 -2.237 9.933 1.00 97.19 69 VAL A N 1
ATOM 534 C CA . VAL A 1 69 ? -9.566 -2.037 8.705 1.00 97.19 69 VAL A CA 1
ATOM 535 C C . VAL A 1 69 ? -10.475 -1.914 7.485 1.00 97.19 69 VAL A C 1
ATOM 537 O O . VAL A 1 69 ? -10.231 -1.045 6.655 1.00 97.19 69 VAL A O 1
ATOM 540 N N . VAL A 1 70 ? -11.497 -2.765 7.366 1.00 96.81 70 VAL A N 1
ATOM 541 C CA . VAL A 1 70 ? -12.446 -2.702 6.244 1.00 96.81 70 VAL A CA 1
ATOM 542 C C . VAL A 1 70 ? -13.243 -1.399 6.288 1.00 96.81 70 VAL A C 1
ATOM 544 O O . VAL A 1 70 ? -13.254 -0.680 5.296 1.00 96.81 70 VAL A O 1
ATOM 547 N N . GLU A 1 71 ? -13.812 -1.061 7.447 1.00 97.00 71 GLU A N 1
ATOM 548 C CA . GLU A 1 71 ? -14.575 0.177 7.660 1.00 97.00 71 GLU A CA 1
ATOM 549 C C . GLU A 1 71 ? -13.751 1.426 7.302 1.00 97.00 71 GLU A C 1
ATOM 551 O O . GLU A 1 71 ? -14.174 2.271 6.518 1.00 97.00 71 GLU A O 1
ATOM 556 N N . GLU A 1 72 ? -12.513 1.512 7.788 1.00 96.75 72 GLU A N 1
ATOM 557 C CA . GLU A 1 72 ? -11.648 2.663 7.520 1.00 96.75 72 GLU A CA 1
ATOM 558 C C . GLU A 1 72 ? -11.163 2.735 6.067 1.00 96.75 72 GLU A C 1
ATOM 560 O O . GLU A 1 72 ? -10.893 3.823 5.554 1.00 96.75 72 GLU A O 1
ATOM 565 N N . LEU A 1 73 ? -11.027 1.594 5.382 1.00 95.94 73 LEU A N 1
ATOM 566 C CA . LEU A 1 73 ? -10.714 1.570 3.952 1.00 95.94 73 LEU A CA 1
ATOM 567 C C . LEU A 1 73 ? -11.891 2.069 3.108 1.00 95.94 73 LEU A C 1
ATOM 569 O O . LEU A 1 73 ? -11.653 2.766 2.119 1.00 95.94 73 LEU A O 1
ATOM 573 N N . GLU A 1 74 ? -13.126 1.743 3.498 1.00 96.19 74 GLU A N 1
ATOM 574 C CA . GLU A 1 74 ? -14.349 2.260 2.872 1.00 96.19 74 GLU A CA 1
ATOM 575 C C . GLU A 1 74 ? -14.469 3.777 3.072 1.00 96.19 74 GLU A C 1
ATOM 577 O O . GLU A 1 74 ? -14.693 4.514 2.107 1.00 96.19 74 GLU A O 1
ATOM 582 N N . GLU A 1 75 ? -14.185 4.262 4.281 1.00 96.00 75 GLU A N 1
ATOM 583 C CA . GLU A 1 75 ? -14.165 5.694 4.605 1.00 96.00 75 GLU A CA 1
ATOM 584 C C . GLU A 1 75 ? -13.066 6.458 3.838 1.00 96.00 75 GLU A C 1
ATOM 586 O O . GLU A 1 75 ? -13.175 7.654 3.582 1.00 96.00 75 GLU A O 1
ATOM 591 N N . CYS A 1 76 ? -11.988 5.780 3.431 1.00 95.12 76 CYS A N 1
ATOM 592 C CA . CYS A 1 76 ? -10.928 6.363 2.599 1.00 95.12 76 CYS A CA 1
ATOM 593 C C . CYS A 1 76 ? -11.235 6.319 1.087 1.00 95.12 76 CYS A C 1
ATOM 595 O O . CYS A 1 76 ? -10.368 6.687 0.290 1.00 95.12 76 CYS A O 1
ATOM 597 N N . SER A 1 77 ? -12.414 5.851 0.660 1.00 92.62 77 SER A N 1
ATOM 598 C CA . SER A 1 77 ? -12.762 5.651 -0.760 1.00 92.62 77 SER A CA 1
ATOM 599 C C . SER A 1 77 ? -12.496 6.887 -1.635 1.00 92.62 77 SER A C 1
ATOM 601 O O . SER A 1 77 ? -11.866 6.777 -2.690 1.00 92.62 77 SER A O 1
ATOM 603 N N . GLU A 1 78 ? -12.884 8.074 -1.169 1.00 93.06 78 GLU A N 1
ATOM 604 C CA . GLU A 1 78 ? -12.693 9.335 -1.898 1.00 93.06 78 GLU A CA 1
ATOM 605 C C . GLU A 1 78 ? -11.232 9.826 -1.897 1.00 93.06 78 GLU A C 1
ATOM 607 O O . GLU A 1 78 ? -10.777 10.483 -2.842 1.00 93.06 78 GLU A O 1
ATOM 612 N N . ASP A 1 79 ? -10.449 9.455 -0.879 1.00 94.88 79 ASP A N 1
ATOM 613 C CA . ASP A 1 79 ? -9.050 9.868 -0.736 1.00 94.88 79 ASP A CA 1
ATOM 614 C C . ASP A 1 79 ? -8.122 9.173 -1.741 1.00 94.88 79 ASP A C 1
ATOM 616 O O . ASP A 1 79 ? -7.069 9.716 -2.096 1.00 94.88 79 ASP A O 1
ATOM 620 N N . TRP A 1 80 ? -8.501 7.998 -2.253 1.00 95.00 80 TRP A N 1
ATOM 621 C CA . TRP A 1 80 ? -7.667 7.198 -3.155 1.00 95.00 80 TRP A CA 1
ATOM 622 C C . TRP A 1 80 ? -7.190 7.967 -4.380 1.00 95.00 80 TRP A C 1
ATOM 624 O O . TRP A 1 80 ? -6.000 7.944 -4.703 1.00 95.00 80 TRP A O 1
ATOM 634 N N . MET A 1 81 ? -8.092 8.687 -5.049 1.00 95.56 81 MET A N 1
ATOM 635 C CA . MET A 1 81 ? -7.735 9.444 -6.250 1.00 95.56 81 MET A CA 1
ATOM 636 C C . MET A 1 81 ? -6.804 10.613 -5.935 1.00 95.56 81 MET A C 1
ATOM 638 O O . MET A 1 81 ? -5.887 10.904 -6.709 1.00 95.56 81 MET A O 1
ATOM 642 N N . LYS A 1 82 ? -6.998 11.266 -4.788 1.00 95.75 82 LYS A N 1
ATOM 643 C CA . LYS A 1 82 ? -6.139 12.358 -4.322 1.00 95.75 82 LYS A CA 1
ATOM 644 C C . LYS A 1 82 ? -4.738 11.848 -3.988 1.00 95.75 82 LYS A C 1
ATOM 646 O O . LYS A 1 82 ? -3.749 12.413 -4.457 1.00 95.75 82 LYS A O 1
ATOM 651 N N . VAL A 1 83 ? -4.649 10.753 -3.235 1.00 95.44 83 VAL A N 1
ATOM 652 C CA . VAL A 1 83 ? -3.384 10.098 -2.879 1.00 95.44 83 VAL A CA 1
ATOM 653 C C . VAL A 1 83 ? -2.656 9.607 -4.128 1.00 95.44 83 VAL A C 1
ATOM 655 O O . VAL A 1 83 ? -1.452 9.832 -4.262 1.00 95.44 83 VAL A O 1
ATOM 658 N N . TYR A 1 84 ? -3.380 9.007 -5.075 1.00 94.00 84 TYR A N 1
ATOM 659 C CA . TYR A 1 84 ? -2.814 8.570 -6.345 1.00 94.00 84 TYR A CA 1
ATOM 660 C C . TYR A 1 84 ? -2.159 9.731 -7.097 1.00 94.00 84 TYR A C 1
ATOM 662 O O . TYR A 1 84 ? -0.981 9.643 -7.441 1.00 94.00 84 TYR A O 1
ATOM 670 N N . ARG A 1 85 ? -2.870 10.850 -7.296 1.00 95.44 85 ARG A N 1
ATOM 671 C CA . ARG A 1 85 ? -2.314 12.032 -7.984 1.00 95.44 85 ARG A CA 1
ATOM 672 C C . ARG A 1 85 ? -1.078 12.582 -7.269 1.00 95.44 85 ARG A C 1
ATOM 674 O O . ARG A 1 85 ? -0.056 12.802 -7.914 1.00 95.44 85 ARG A O 1
ATOM 681 N N . HIS A 1 86 ? -1.127 12.686 -5.941 1.00 94.38 86 HIS A N 1
ATOM 682 C CA . HIS A 1 86 ? 0.013 13.120 -5.131 1.00 94.38 86 HIS A CA 1
ATOM 683 C C . HIS A 1 86 ? 1.260 12.243 -5.349 1.00 94.38 86 HIS A C 1
ATOM 685 O O . HIS A 1 86 ? 2.376 12.740 -5.513 1.00 94.38 86 HIS A O 1
ATOM 691 N N . VAL A 1 87 ? 1.078 10.921 -5.387 1.00 93.19 87 VAL A N 1
ATOM 692 C CA . VAL A 1 87 ? 2.156 9.961 -5.652 1.00 93.19 87 VAL A CA 1
ATOM 693 C C . VAL A 1 87 ? 2.726 10.125 -7.065 1.00 93.19 87 VAL A C 1
ATOM 695 O O . VAL A 1 87 ? 3.947 10.093 -7.239 1.00 93.19 87 VAL A O 1
ATOM 698 N N . GLN A 1 88 ? 1.868 10.325 -8.070 1.00 91.75 88 GLN A N 1
ATOM 699 C CA . GLN A 1 88 ? 2.286 10.520 -9.463 1.00 91.75 88 GLN A CA 1
ATOM 700 C C . GLN A 1 88 ? 3.152 11.775 -9.628 1.00 91.75 88 GLN A C 1
ATOM 702 O O . GLN A 1 88 ? 4.213 11.712 -10.253 1.00 91.75 88 GLN A O 1
ATOM 707 N N . GLU A 1 89 ? 2.750 12.892 -9.021 1.00 93.06 89 GLU A N 1
ATOM 708 C CA . GLU A 1 89 ? 3.504 14.150 -9.046 1.00 93.06 89 GLU A CA 1
ATOM 709 C C . GLU A 1 89 ? 4.889 13.988 -8.411 1.00 93.06 89 GLU A C 1
ATOM 711 O O . GLU A 1 89 ? 5.909 14.342 -9.009 1.00 93.06 89 GLU A O 1
ATOM 716 N N . ARG A 1 90 ? 4.952 13.379 -7.220 1.00 90.62 90 ARG A N 1
ATOM 717 C CA . ARG A 1 90 ? 6.219 13.140 -6.511 1.00 90.62 90 ARG A CA 1
ATOM 718 C C . ARG A 1 90 ? 7.161 12.246 -7.297 1.00 90.62 90 ARG A C 1
ATOM 720 O O . ARG A 1 90 ? 8.357 12.531 -7.360 1.00 90.62 90 ARG A O 1
ATOM 727 N N . ARG A 1 91 ? 6.632 11.180 -7.897 1.00 88.38 91 ARG A N 1
ATOM 728 C CA . ARG A 1 91 ? 7.429 10.269 -8.719 1.00 88.38 91 ARG A CA 1
ATOM 729 C C . ARG A 1 91 ? 7.956 10.972 -9.966 1.00 88.38 91 ARG A C 1
ATOM 731 O O . ARG A 1 91 ? 9.131 10.827 -10.280 1.00 88.38 91 ARG A O 1
ATOM 738 N N . THR A 1 92 ? 7.118 11.757 -10.640 1.00 89.19 92 THR A N 1
ATOM 739 C CA . THR A 1 92 ? 7.511 12.522 -11.834 1.00 89.19 92 THR A CA 1
ATOM 740 C C . THR A 1 92 ? 8.636 13.498 -11.508 1.00 89.19 92 THR A C 1
ATOM 742 O O . THR A 1 92 ? 9.659 13.513 -12.188 1.00 89.19 92 THR A O 1
ATOM 745 N N . ARG A 1 93 ? 8.506 14.242 -10.402 1.00 88.94 93 ARG A N 1
ATOM 746 C CA . ARG A 1 93 ? 9.563 15.137 -9.918 1.00 88.94 93 ARG A CA 1
ATOM 747 C C . ARG A 1 93 ? 10.867 14.390 -9.639 1.00 88.94 93 ARG A C 1
ATOM 749 O O . ARG A 1 93 ? 11.934 14.887 -9.988 1.00 88.94 93 ARG A O 1
ATOM 756 N N . TRP A 1 94 ? 10.792 13.223 -9.007 1.00 86.38 94 TRP A N 1
ATOM 757 C CA . TRP A 1 94 ? 11.966 12.417 -8.681 1.00 86.38 94 TRP A CA 1
ATOM 758 C C . TRP A 1 94 ? 12.659 11.850 -9.929 1.00 86.38 94 TRP A C 1
ATOM 760 O O . TRP A 1 94 ? 13.883 11.898 -10.015 1.00 86.38 94 TRP A O 1
ATOM 770 N N . LEU A 1 95 ? 11.894 11.389 -10.925 1.00 83.94 95 LEU A N 1
ATOM 771 C CA . LEU A 1 95 ? 12.442 10.939 -12.210 1.00 83.94 95 LEU A CA 1
ATOM 772 C C . LEU A 1 95 ? 13.136 12.085 -12.954 1.00 83.94 95 LEU A C 1
ATOM 774 O O . LEU A 1 95 ? 14.223 11.883 -13.484 1.00 83.94 95 LEU A O 1
ATOM 778 N N . GLY A 1 96 ? 12.553 13.288 -12.924 1.00 82.19 96 GLY A N 1
ATOM 779 C CA . GLY A 1 96 ? 13.157 14.480 -13.523 1.00 82.19 96 GLY A CA 1
ATOM 780 C C . GLY A 1 96 ? 14.479 14.909 -12.873 1.00 82.19 96 GLY A C 1
ATOM 781 O O . GLY A 1 96 ? 15.342 15.435 -13.563 1.00 82.19 96 GLY A O 1
ATOM 782 N N . HIS A 1 97 ? 14.674 14.659 -11.570 1.00 72.69 97 HIS A N 1
ATOM 783 C CA . HIS A 1 97 ? 15.972 14.906 -10.922 1.00 72.69 97 HIS A CA 1
ATOM 784 C C . HIS A 1 97 ? 17.021 13.873 -11.352 1.00 72.69 97 HIS A C 1
ATOM 786 O O . HIS A 1 97 ? 18.150 14.249 -11.635 1.00 72.69 97 HIS A O 1
ATOM 792 N N . ARG A 1 98 ? 16.644 12.593 -11.472 1.00 65.19 98 ARG A N 1
ATOM 793 C CA . ARG A 1 98 ? 17.555 11.530 -11.933 1.00 65.19 98 ARG A CA 1
ATOM 794 C C . ARG A 1 98 ? 17.995 11.662 -13.387 1.00 65.19 98 ARG A C 1
ATOM 796 O O . ARG A 1 98 ? 19.045 11.148 -13.729 1.00 65.19 98 ARG A O 1
ATOM 803 N N . SER A 1 99 ? 17.194 12.276 -14.257 1.00 62.28 99 SER A N 1
ATOM 804 C CA . SER A 1 99 ? 17.578 12.476 -15.664 1.00 62.28 99 SER A CA 1
ATOM 805 C C . SER A 1 99 ? 18.618 13.584 -15.869 1.00 62.28 99 SER A C 1
ATOM 807 O O . SER A 1 99 ? 19.037 13.808 -17.000 1.00 62.28 99 SER A O 1
ATOM 809 N N . LEU A 1 100 ? 18.973 14.312 -14.804 1.00 50.31 100 LEU A N 1
ATOM 810 C CA . LEU A 1 100 ? 19.972 15.385 -14.806 1.00 50.31 100 LEU A CA 1
ATOM 811 C C . LEU A 1 100 ? 21.310 14.952 -14.171 1.00 50.31 100 LEU A C 1
ATOM 813 O O . LEU A 1 100 ? 22.239 15.757 -14.145 1.00 50.31 100 LEU A O 1
ATOM 817 N N . GLU A 1 101 ? 21.389 13.719 -13.660 1.00 44.78 101 GLU A N 1
ATOM 818 C CA . GLU A 1 101 ? 22.596 13.064 -13.124 1.00 44.78 101 GLU A CA 1
ATOM 819 C C . GLU A 1 101 ? 23.198 12.108 -14.162 1.00 44.78 101 GLU A C 1
ATOM 821 O O . GLU A 1 101 ? 24.446 12.036 -14.228 1.00 44.78 101 GLU A O 1
#